Protein AF-A0A7I8EHA4-F1 (afdb_monomer_lite)

Sequence (109 aa):
MALLRSIKDHLQLGAPLYLISPVRTDEAESGMTNPALSADFLGAWQQYGESMGMLAERMASTVAGLTKQMSQPQTATAARVQELVHDAGFTHAAPFCTILGSLYGWVVR

pLDDT: mean 85.14, std 11.36, range [45.31, 96.12]

Radius of gyration: 16.0 Å; chains: 1; bounding box: 39×25×40 Å

Structure (mmCIF, N/CA/C/O backbone):
data_AF-A0A7I8EHA4-F1
#
_entry.id   AF-A0A7I8EHA4-F1
#
loop_
_atom_site.group_PDB
_atom_site.id
_atom_site.type_symbol
_atom_site.label_atom_id
_atom_site.label_alt_id
_atom_site.label_comp_id
_atom_site.label_asym_id
_atom_site.label_entity_id
_atom_site.label_seq_id
_atom_site.pdbx_PDB_ins_code
_atom_site.Cartn_x
_atom_site.Cartn_y
_atom_site.Cartn_z
_atom_site.occupancy
_atom_site.B_iso_or_equiv
_atom_site.auth_seq_id
_atom_site.auth_comp_id
_atom_site.auth_asym_id
_atom_site.auth_atom_id
_atom_site.pdbx_PDB_model_num
ATOM 1 N N . MET A 1 1 ? -4.520 13.835 5.896 1.00 74.31 1 MET A N 1
ATOM 2 C CA . MET A 1 1 ? -5.448 13.369 6.952 1.00 74.31 1 MET A CA 1
ATOM 3 C C . MET A 1 1 ? -6.924 13.568 6.634 1.00 74.31 1 MET A C 1
ATOM 5 O O . MET A 1 1 ? -7.687 12.648 6.891 1.00 74.31 1 MET A O 1
ATOM 9 N N . ALA A 1 2 ? -7.329 14.695 6.033 1.00 88.50 2 ALA A N 1
ATOM 10 C CA . ALA A 1 2 ? -8.731 14.950 5.675 1.00 88.50 2 ALA A CA 1
ATOM 11 C C . ALA A 1 2 ? -9.392 13.820 4.853 1.00 88.50 2 ALA A C 1
ATOM 13 O O . ALA A 1 2 ? -10.540 13.480 5.111 1.00 88.50 2 ALA A O 1
ATOM 14 N N . LEU A 1 3 ? -8.650 13.188 3.933 1.00 92.12 3 LEU A N 1
ATOM 15 C CA . LEU A 1 3 ? -9.165 12.094 3.104 1.00 92.12 3 LEU A CA 1
ATOM 16 C C . LEU A 1 3 ? -9.581 10.856 3.915 1.00 92.12 3 LEU A C 1
ATOM 18 O O . LEU A 1 3 ? -10.699 10.389 3.757 1.00 92.12 3 LEU A O 1
ATOM 22 N N . LEU A 1 4 ? -8.715 10.330 4.792 1.00 93.44 4 LEU A N 1
ATOM 23 C CA . LEU A 1 4 ? -9.026 9.113 5.558 1.00 93.44 4 LEU A CA 1
ATOM 24 C C . LEU A 1 4 ? -10.198 9.326 6.526 1.00 93.44 4 LEU A C 1
ATOM 26 O O . LEU A 1 4 ? -11.039 8.442 6.650 1.00 93.44 4 LEU A O 1
ATOM 30 N N . ARG A 1 5 ? -10.292 10.510 7.149 1.00 94.12 5 ARG A N 1
ATOM 31 C CA . ARG A 1 5 ? -11.451 10.883 7.979 1.00 94.12 5 ARG A CA 1
ATOM 32 C C . ARG A 1 5 ? -12.728 10.954 7.152 1.00 94.12 5 ARG A C 1
ATOM 34 O O . ARG A 1 5 ? -13.709 10.312 7.491 1.00 94.12 5 ARG A O 1
ATOM 41 N N . SER A 1 6 ? -12.675 11.637 6.010 1.00 96.12 6 SER A N 1
ATOM 42 C CA . SER A 1 6 ? -13.812 11.703 5.096 1.00 96.12 6 SER A CA 1
ATOM 43 C C . SER A 1 6 ? -14.262 10.308 4.649 1.00 96.12 6 SER A C 1
ATOM 45 O O . SER A 1 6 ? -15.453 10.025 4.680 1.00 96.12 6 SER A O 1
ATOM 47 N N . ILE A 1 7 ? -13.337 9.400 4.319 1.00 95.06 7 ILE A N 1
ATOM 48 C CA . ILE A 1 7 ? -13.676 8.007 3.991 1.00 95.06 7 ILE A CA 1
ATOM 49 C C . ILE A 1 7 ? -14.369 7.324 5.177 1.00 95.06 7 ILE A C 1
ATOM 51 O O . ILE A 1 7 ? -15.416 6.712 4.984 1.00 95.06 7 ILE A O 1
ATOM 55 N N . LYS A 1 8 ? -13.832 7.451 6.399 1.00 93.56 8 LYS A N 1
ATOM 56 C CA . LYS A 1 8 ? -14.433 6.870 7.611 1.00 93.56 8 LYS A CA 1
ATOM 57 C C . LYS A 1 8 ? -15.876 7.331 7.819 1.00 93.56 8 LYS A C 1
ATOM 59 O O . LYS A 1 8 ? -16.716 6.499 8.158 1.00 93.56 8 LYS A O 1
ATOM 64 N N . ASP A 1 9 ? -16.142 8.616 7.602 1.00 95.12 9 ASP A N 1
ATOM 65 C CA . ASP A 1 9 ? -17.457 9.233 7.806 1.00 95.12 9 ASP A CA 1
ATOM 66 C C . ASP A 1 9 ? -18.503 8.762 6.781 1.00 95.12 9 ASP A C 1
ATOM 68 O O . ASP A 1 9 ? -19.694 8.731 7.083 1.00 95.12 9 ASP A O 1
ATOM 72 N N . HIS A 1 10 ? -18.072 8.374 5.576 1.00 95.88 10 HIS A N 1
ATOM 73 C CA . HIS A 1 10 ? -18.965 7.895 4.511 1.00 95.88 10 HIS A CA 1
ATOM 74 C C . HIS A 1 10 ? -19.148 6.372 4.504 1.00 95.88 10 HIS A C 1
ATOM 76 O O . HIS A 1 10 ? -20.033 5.860 3.814 1.00 95.88 10 HIS A O 1
ATOM 82 N N . LEU A 1 11 ? -18.321 5.629 5.240 1.00 95.00 11 LEU A N 1
ATOM 83 C CA . LEU A 1 11 ? -18.458 4.183 5.355 1.00 95.00 11 LEU A CA 1
ATOM 84 C C . LEU A 1 11 ? -19.622 3.818 6.279 1.00 95.00 11 LEU A C 1
ATOM 86 O O . LEU A 1 11 ? -19.818 4.412 7.339 1.00 95.00 11 LEU A O 1
ATOM 90 N N . GLN A 1 12 ? -20.364 2.773 5.904 1.00 94.19 12 GLN A N 1
ATOM 91 C CA . GLN A 1 12 ? -21.330 2.157 6.810 1.00 94.19 12 GLN A CA 1
ATOM 92 C C . GLN A 1 12 ? -20.629 1.694 8.092 1.00 94.19 12 GLN A C 1
ATOM 94 O O . GLN A 1 12 ? -19.465 1.282 8.073 1.00 94.19 12 GLN A O 1
ATOM 99 N N . LEU A 1 13 ? -21.350 1.729 9.214 1.00 90.12 13 LEU A N 1
ATOM 100 C CA . LEU A 1 13 ? -20.818 1.263 10.489 1.00 90.12 13 LEU A CA 1
ATOM 101 C C . LEU A 1 13 ? -20.337 -0.194 10.363 1.00 90.12 13 LEU A C 1
ATOM 103 O O . LEU A 1 13 ? -21.104 -1.078 9.993 1.00 90.12 13 LEU A O 1
ATOM 107 N N . GLY A 1 14 ? -19.057 -0.431 10.663 1.00 87.94 14 GLY A N 1
ATOM 108 C CA . GLY A 1 14 ? -18.423 -1.751 10.581 1.00 87.94 14 GLY A CA 1
ATOM 109 C C . GLY A 1 14 ? -17.933 -2.173 9.188 1.00 87.94 14 GLY A C 1
ATOM 110 O O . GLY A 1 14 ? -17.324 -3.239 9.071 1.00 87.94 14 GLY A O 1
ATOM 111 N N . ALA A 1 15 ? -18.147 -1.368 8.141 1.00 94.31 15 ALA A N 1
ATOM 112 C CA . ALA A 1 15 ? -17.635 -1.674 6.808 1.00 94.31 15 ALA A CA 1
ATOM 113 C C . ALA A 1 15 ? -16.094 -1.603 6.772 1.00 94.31 15 ALA A C 1
ATOM 115 O O . ALA A 1 15 ? -15.517 -0.636 7.277 1.00 94.31 15 ALA A O 1
ATOM 116 N N . PRO A 1 16 ? -15.409 -2.601 6.178 1.00 95.06 16 PRO A N 1
ATOM 117 C CA . PRO A 1 16 ? -13.961 -2.566 6.041 1.00 95.06 16 PRO A CA 1
ATOM 118 C C . PRO A 1 16 ? -13.522 -1.585 4.948 1.00 95.06 16 PRO A C 1
ATOM 120 O O . PRO A 1 16 ? -14.140 -1.502 3.886 1.00 95.06 16 PRO A O 1
ATOM 123 N N . LEU A 1 17 ? -12.395 -0.915 5.177 1.00 95.81 17 LEU A N 1
ATOM 124 C CA . LEU A 1 17 ? -11.634 -0.212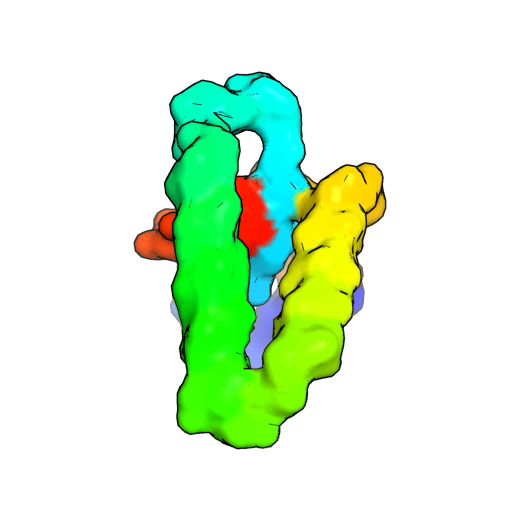 4.149 1.00 95.81 17 LEU A CA 1
ATOM 125 C C . LEU A 1 17 ? -10.447 -1.081 3.720 1.00 95.81 17 LEU A C 1
ATOM 127 O O . LEU A 1 17 ? -9.633 -1.486 4.550 1.00 95.81 17 LEU A O 1
ATOM 131 N N . TYR A 1 18 ? -10.339 -1.328 2.415 1.00 95.25 18 TYR A N 1
ATOM 132 C CA . TYR A 1 18 ? -9.149 -1.910 1.801 1.00 95.25 18 TYR A CA 1
ATOM 133 C C . TYR A 1 18 ? -8.278 -0.781 1.259 1.00 95.25 18 TYR A C 1
ATOM 135 O O . TYR A 1 18 ? -8.697 -0.038 0.371 1.00 95.25 18 TYR A O 1
ATOM 143 N N . LEU A 1 19 ? -7.079 -0.639 1.812 1.00 93.44 19 LEU A N 1
ATOM 144 C CA . LEU A 1 19 ? -6.129 0.405 1.439 1.00 93.44 19 LEU A CA 1
ATOM 145 C C . LEU A 1 19 ? -4.901 -0.247 0.815 1.00 93.44 19 LEU A C 1
ATOM 147 O O . LEU A 1 19 ? -4.327 -1.155 1.401 1.00 93.44 19 LEU A O 1
ATOM 151 N N . ILE A 1 20 ? -4.472 0.239 -0.345 1.00 91.75 20 ILE A N 1
ATOM 152 C CA . ILE A 1 20 ? -3.167 -0.102 -0.914 1.00 91.75 20 ILE A CA 1
ATOM 153 C C . ILE A 1 20 ? -2.309 1.150 -0.812 1.00 91.75 20 ILE A C 1
ATOM 155 O O . ILE A 1 20 ? -2.691 2.202 -1.327 1.00 91.75 20 ILE A O 1
ATOM 159 N N . SER A 1 21 ? -1.173 1.053 -0.130 1.00 87.38 21 SER A N 1
ATOM 160 C CA . SER A 1 21 ? -0.277 2.190 0.061 1.00 87.38 21 SER A CA 1
ATOM 161 C C . SER A 1 21 ? 1.178 1.801 -0.181 1.00 87.38 21 SER A C 1
ATOM 163 O O . SER A 1 21 ? 1.626 0.790 0.374 1.00 87.38 21 SER A O 1
ATOM 165 N N . PRO A 1 22 ? 1.948 2.611 -0.929 1.00 84.81 22 PRO A N 1
ATOM 166 C CA . PRO A 1 22 ? 3.395 2.515 -0.878 1.00 84.81 22 PRO A CA 1
ATOM 167 C C . PRO A 1 22 ? 3.864 2.906 0.523 1.00 84.81 22 PRO A C 1
ATOM 169 O O . PRO A 1 22 ? 3.342 3.854 1.118 1.00 84.81 22 PRO A O 1
ATOM 172 N N . VAL A 1 23 ? 4.839 2.174 1.042 1.00 86.00 23 VAL A N 1
ATOM 173 C CA . VAL A 1 23 ? 5.501 2.479 2.304 1.00 86.00 23 VAL A CA 1
ATOM 174 C C . VAL A 1 23 ? 6.992 2.651 2.065 1.00 86.00 23 VAL A C 1
ATOM 176 O O . VAL A 1 23 ? 7.581 2.010 1.192 1.00 86.00 23 VAL A O 1
ATOM 179 N N . ARG A 1 24 ? 7.610 3.530 2.848 1.00 85.88 24 ARG A N 1
ATOM 180 C CA . ARG A 1 24 ? 9.063 3.637 2.897 1.00 85.88 24 ARG A CA 1
ATOM 181 C C . ARG A 1 24 ? 9.615 2.438 3.665 1.00 85.88 24 ARG A C 1
ATOM 183 O O . ARG A 1 24 ? 9.191 2.189 4.792 1.00 85.88 24 ARG A O 1
ATOM 190 N N . THR A 1 25 ? 10.569 1.737 3.063 1.00 74.56 25 THR A N 1
ATOM 191 C CA . THR A 1 25 ? 11.377 0.707 3.723 1.00 74.56 25 THR A CA 1
ATOM 192 C C . THR A 1 25 ? 12.415 1.391 4.610 1.00 74.56 25 THR A C 1
ATOM 194 O O . THR A 1 25 ? 13.277 2.104 4.091 1.00 74.56 25 THR A O 1
ATOM 197 N N . ASP A 1 26 ? 12.344 1.208 5.926 1.00 68.38 26 ASP A N 1
ATOM 198 C CA . ASP A 1 26 ? 13.408 1.671 6.821 1.00 68.38 26 ASP A CA 1
ATOM 199 C C . ASP A 1 26 ? 14.563 0.651 6.828 1.00 68.38 26 ASP A C 1
ATOM 201 O O . ASP A 1 26 ? 14.338 -0.558 6.759 1.00 68.38 26 ASP A O 1
ATOM 205 N N . GLU A 1 27 ? 15.811 1.124 6.940 1.00 53.47 27 GLU A N 1
AT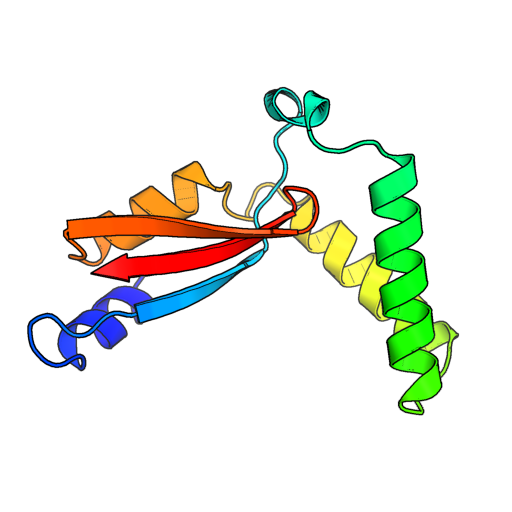OM 206 C CA . GLU A 1 27 ? 17.018 0.276 6.866 1.00 53.47 27 GLU A CA 1
ATOM 207 C C . GLU A 1 27 ? 17.057 -0.846 7.923 1.00 53.47 27 GLU A C 1
ATOM 209 O O . GLU A 1 27 ? 17.707 -1.870 7.722 1.00 53.47 27 GLU A O 1
ATOM 214 N N . ALA A 1 28 ? 16.333 -0.690 9.036 1.00 49.88 28 ALA A N 1
ATOM 215 C CA . ALA A 1 28 ? 16.223 -1.699 10.091 1.00 49.88 28 ALA A CA 1
ATOM 216 C C . ALA A 1 28 ? 15.354 -2.911 9.692 1.00 49.88 28 ALA A C 1
ATOM 218 O O . ALA A 1 28 ? 15.556 -4.007 10.213 1.00 49.88 28 ALA A O 1
ATOM 219 N N . GLU A 1 29 ? 14.430 -2.743 8.740 1.00 51.31 29 GLU A N 1
ATOM 220 C CA . GLU A 1 29 ? 13.623 -3.826 8.156 1.00 51.31 29 GLU A CA 1
ATOM 221 C C . GLU A 1 29 ? 14.243 -4.378 6.856 1.00 51.31 29 GLU A C 1
ATOM 223 O O . GLU A 1 29 ? 13.718 -5.327 6.268 1.00 51.31 29 GLU A O 1
ATOM 228 N N . SER A 1 30 ? 15.406 -3.858 6.428 1.00 46.41 30 SER A N 1
ATOM 229 C CA . SER A 1 30 ? 16.146 -4.318 5.236 1.00 46.41 30 SER A CA 1
ATOM 230 C C . SER A 1 30 ? 16.549 -5.796 5.272 1.00 46.41 30 SER A C 1
ATOM 232 O O . SER A 1 30 ? 16.906 -6.357 4.241 1.00 46.41 30 SER A O 1
ATOM 234 N N . GLY A 1 31 ? 16.448 -6.471 6.423 1.00 45.31 31 GLY A N 1
ATOM 235 C CA . GLY A 1 31 ? 16.580 -7.930 6.495 1.00 45.31 31 GLY A CA 1
ATOM 236 C C . GLY A 1 31 ? 15.496 -8.691 5.714 1.00 45.31 31 GLY A C 1
ATOM 237 O O . GLY A 1 31 ? 15.713 -9.842 5.342 1.00 45.31 31 GLY A O 1
ATOM 238 N N . MET A 1 32 ? 14.348 -8.059 5.432 1.00 46.56 32 MET A N 1
ATOM 239 C CA . MET A 1 32 ? 13.218 -8.647 4.695 1.00 46.56 32 MET A CA 1
ATOM 240 C C . MET A 1 32 ? 13.187 -8.304 3.199 1.00 46.56 32 MET A C 1
ATOM 242 O O . MET A 1 32 ? 12.403 -8.898 2.458 1.00 46.56 32 MET A O 1
ATOM 246 N N . THR A 1 33 ? 14.028 -7.385 2.724 1.00 59.19 33 THR A N 1
ATOM 247 C CA . THR A 1 33 ? 14.091 -6.996 1.309 1.00 59.19 33 THR A CA 1
ATOM 248 C C . THR A 1 33 ? 15.435 -7.387 0.721 1.00 59.19 33 THR A C 1
ATOM 250 O O . THR A 1 33 ? 16.381 -6.610 0.694 1.00 59.19 33 THR A O 1
ATOM 253 N N . ASN A 1 34 ? 15.530 -8.626 0.230 1.00 68.38 34 ASN A N 1
ATOM 254 C CA . ASN A 1 34 ? 16.674 -9.045 -0.575 1.00 68.38 34 ASN A CA 1
ATOM 255 C C . ASN A 1 34 ? 16.796 -8.091 -1.786 1.00 68.38 34 ASN A C 1
ATOM 257 O O . ASN A 1 34 ? 15.881 -8.076 -2.615 1.00 68.38 34 ASN A O 1
ATOM 261 N N . PRO A 1 35 ? 17.894 -7.320 -1.925 1.00 70.19 35 PRO A N 1
ATOM 262 C CA . PRO A 1 35 ? 18.036 -6.335 -2.996 1.00 70.19 35 PRO A CA 1
ATOM 263 C C . PRO A 1 35 ? 17.887 -6.928 -4.402 1.00 70.19 35 PRO A C 1
ATOM 265 O O . PRO A 1 35 ? 17.394 -6.247 -5.300 1.00 70.19 35 PRO A O 1
ATOM 268 N N . ALA A 1 36 ? 18.258 -8.201 -4.587 1.00 74.88 36 ALA A N 1
ATOM 269 C CA . ALA A 1 36 ? 18.073 -8.908 -5.850 1.00 74.88 36 ALA A CA 1
ATOM 270 C C . ALA A 1 36 ? 16.585 -9.124 -6.165 1.00 74.88 36 ALA A C 1
ATOM 272 O O . ALA A 1 36 ? 16.149 -8.824 -7.270 1.00 74.88 36 ALA A O 1
ATOM 273 N N . LEU A 1 37 ? 15.780 -9.531 -5.176 1.00 75.12 37 LEU A N 1
ATOM 274 C CA . LEU A 1 37 ? 14.335 -9.716 -5.361 1.00 75.12 37 LEU A CA 1
ATOM 275 C C . LEU A 1 37 ? 13.620 -8.390 -5.652 1.00 75.12 37 LEU A C 1
ATOM 277 O O . LEU A 1 37 ? 12.680 -8.359 -6.443 1.00 75.12 37 LEU A O 1
ATOM 281 N N . SER A 1 38 ? 14.081 -7.288 -5.054 1.00 73.88 38 SER A N 1
ATOM 282 C CA . SER A 1 38 ? 13.599 -5.942 -5.386 1.00 73.88 38 SER A CA 1
ATOM 283 C C . SER A 1 38 ? 13.908 -5.564 -6.830 1.00 73.88 38 SER A C 1
ATOM 285 O O . SER A 1 38 ? 13.023 -5.071 -7.526 1.00 73.88 38 SER A O 1
ATOM 287 N N . ALA A 1 39 ? 15.125 -5.829 -7.309 1.00 78.19 39 ALA A N 1
ATOM 288 C CA . ALA A 1 39 ? 15.478 -5.593 -8.706 1.00 78.19 39 ALA A CA 1
ATOM 289 C C . ALA A 1 39 ? 14.640 -6.460 -9.665 1.00 78.19 39 ALA A C 1
ATOM 291 O O . ALA A 1 39 ? 14.098 -5.931 -10.636 1.00 78.19 39 ALA A O 1
ATOM 292 N N . ASP A 1 40 ? 14.463 -7.748 -9.356 1.00 83.94 40 ASP A N 1
ATOM 293 C CA . ASP A 1 40 ? 13.662 -8.679 -10.159 1.00 83.94 40 ASP A CA 1
ATOM 294 C C . ASP A 1 40 ? 12.196 -8.240 -10.249 1.00 83.94 40 ASP A C 1
ATOM 296 O O . ASP A 1 40 ? 11.607 -8.239 -11.329 1.00 83.94 40 ASP A O 1
ATOM 300 N N . PHE A 1 41 ? 11.600 -7.810 -9.133 1.00 79.75 41 PHE A N 1
ATOM 301 C CA . PHE A 1 41 ? 10.221 -7.324 -9.116 1.00 79.75 41 PHE A CA 1
ATOM 302 C C . PHE A 1 41 ? 10.039 -6.038 -9.923 1.00 79.75 41 PHE A C 1
ATOM 304 O O . PHE A 1 41 ? 9.078 -5.926 -10.685 1.00 79.75 41 PHE A O 1
ATOM 311 N N . LEU A 1 42 ? 10.963 -5.081 -9.802 1.00 79.69 42 LEU A N 1
ATOM 312 C CA . LEU A 1 42 ? 10.923 -3.859 -10.608 1.00 79.69 42 LEU A CA 1
ATOM 313 C C . LEU A 1 42 ? 11.100 -4.175 -12.101 1.00 79.69 42 LEU A C 1
ATOM 315 O O . LEU A 1 42 ? 10.400 -3.595 -12.932 1.00 79.69 42 LEU A O 1
ATOM 319 N N . GLY A 1 43 ? 11.969 -5.135 -12.434 1.00 83.94 43 GLY A N 1
ATOM 320 C CA . GLY A 1 43 ? 12.138 -5.648 -13.793 1.00 83.94 43 GLY A CA 1
ATOM 321 C C . GLY A 1 43 ? 10.867 -6.306 -14.337 1.00 83.94 43 GLY A C 1
ATOM 322 O O . GLY A 1 43 ? 10.435 -5.983 -15.442 1.00 83.94 43 GLY A O 1
ATOM 323 N N . ALA A 1 44 ? 10.211 -7.160 -13.546 1.00 86.50 44 ALA A N 1
ATOM 324 C CA . ALA A 1 44 ? 8.943 -7.790 -13.913 1.00 86.50 44 ALA A CA 1
ATOM 325 C C . ALA A 1 44 ? 7.824 -6.755 -14.112 1.00 86.50 44 ALA A C 1
ATOM 327 O O . ALA A 1 44 ? 7.044 -6.851 -15.060 1.00 86.50 44 ALA A O 1
ATOM 328 N N . TRP A 1 45 ? 7.766 -5.730 -13.257 1.00 82.75 45 TRP A N 1
ATOM 329 C CA . TRP A 1 45 ? 6.808 -4.636 -13.396 1.00 82.75 45 TRP A CA 1
ATOM 330 C C . TRP A 1 45 ? 7.054 -3.827 -14.672 1.00 82.75 45 TRP A C 1
ATOM 332 O O . TRP A 1 45 ? 6.105 -3.496 -15.385 1.00 82.75 45 TRP A O 1
ATOM 342 N N . GLN A 1 46 ? 8.320 -3.554 -15.001 1.00 85.69 46 GLN A N 1
ATOM 343 C CA . GLN A 1 46 ? 8.679 -2.897 -16.252 1.00 85.69 46 GLN A CA 1
ATOM 344 C C . GLN A 1 46 ? 8.245 -3.731 -17.467 1.00 85.69 46 GLN A C 1
ATOM 346 O O . GLN A 1 46 ? 7.537 -3.215 -18.333 1.00 85.69 46 GLN A O 1
ATOM 351 N N . GLN A 1 47 ? 8.592 -5.020 -17.499 1.00 89.12 47 GLN A N 1
ATOM 352 C CA . GLN A 1 47 ? 8.199 -5.937 -18.575 1.00 89.12 47 GLN A CA 1
ATOM 353 C C . GLN A 1 47 ? 6.678 -6.032 -18.731 1.00 89.12 47 GLN A C 1
ATOM 355 O O . GLN A 1 47 ? 6.166 -6.048 -19.850 1.00 89.12 47 GLN A O 1
ATOM 360 N N . TYR A 1 48 ? 5.940 -6.054 -17.621 1.00 88.00 48 TYR A N 1
ATOM 361 C CA . TYR A 1 48 ? 4.482 -6.026 -17.654 1.00 88.00 48 TYR A CA 1
ATOM 362 C C 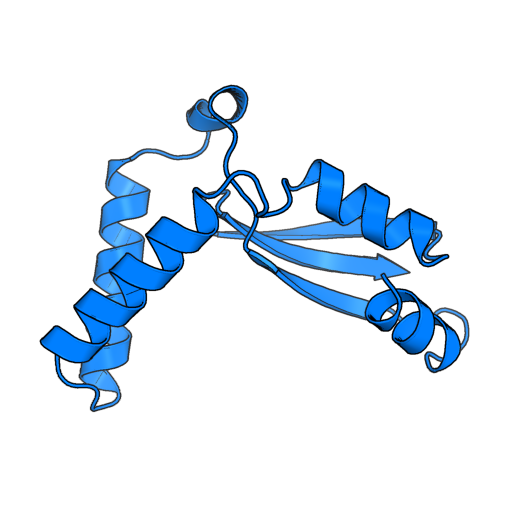. TYR A 1 48 ? 3.962 -4.756 -18.340 1.00 88.00 48 TYR A C 1
ATOM 364 O O . TYR A 1 48 ? 3.166 -4.854 -19.273 1.00 88.00 48 TYR A O 1
ATOM 372 N N . GLY A 1 49 ? 4.448 -3.575 -17.944 1.00 87.00 49 GLY A N 1
ATOM 373 C CA . GLY A 1 49 ? 4.073 -2.310 -18.586 1.00 87.00 49 GLY A CA 1
ATOM 374 C C . GLY A 1 49 ? 4.373 -2.298 -20.087 1.00 87.00 49 GLY A C 1
ATOM 375 O O . GLY A 1 49 ? 3.533 -1.869 -20.882 1.00 87.00 49 GLY A O 1
ATOM 376 N N . GLU A 1 50 ? 5.528 -2.836 -20.481 1.00 91.06 50 GLU A N 1
ATOM 377 C CA . GLU A 1 50 ? 5.908 -3.004 -21.888 1.00 91.06 50 GLU A CA 1
ATOM 378 C C . GLU A 1 50 ? 4.931 -3.916 -22.643 1.00 91.06 50 GLU A C 1
ATOM 380 O O . GLU A 1 50 ? 4.429 -3.540 -23.703 1.00 91.06 50 GLU A O 1
ATOM 385 N N . SER A 1 51 ? 4.567 -5.067 -22.067 1.00 93.94 51 SER A N 1
ATOM 386 C CA . SER A 1 51 ? 3.580 -5.987 -22.657 1.00 93.94 51 SER A CA 1
ATOM 387 C C . SER A 1 51 ? 2.178 -5.381 -22.795 1.00 93.94 51 SER A C 1
ATOM 389 O O . SER A 1 51 ? 1.420 -5.767 -23.683 1.00 93.94 51 SER A O 1
ATOM 391 N N . MET A 1 52 ? 1.854 -4.387 -21.962 1.00 93.25 52 MET A N 1
ATOM 392 C CA . MET A 1 52 ? 0.606 -3.621 -22.020 1.00 93.25 52 MET A CA 1
ATOM 393 C C . MET A 1 52 ? 0.678 -2.431 -22.998 1.00 93.25 52 MET A C 1
ATOM 395 O O . MET A 1 52 ? -0.249 -1.623 -23.061 1.00 93.25 52 MET A O 1
ATOM 399 N N . GLY A 1 53 ? 1.761 -2.319 -23.776 1.00 91.44 53 GLY A N 1
ATOM 400 C CA . GLY A 1 53 ? 1.931 -1.323 -24.835 1.00 91.44 53 GLY A CA 1
ATOM 401 C C . GLY A 1 53 ? 2.602 -0.022 -24.391 1.00 91.44 53 GLY A C 1
ATOM 402 O O . GLY A 1 53 ? 2.606 0.949 -25.152 1.00 91.44 53 GLY A O 1
ATOM 403 N N . MET A 1 54 ? 3.172 0.042 -23.183 1.00 91.06 54 MET A N 1
ATOM 404 C CA . MET A 1 54 ? 4.001 1.185 -22.791 1.00 91.06 54 MET A CA 1
ATOM 405 C C . MET A 1 54 ? 5.391 1.086 -23.424 1.00 91.06 54 MET A C 1
ATOM 407 O O . MET A 1 54 ? 5.996 0.023 -23.476 1.00 91.06 54 MET A O 1
ATOM 411 N N . LEU A 1 55 ? 5.939 2.220 -23.866 1.00 92.12 55 LEU A N 1
ATOM 412 C CA . LEU A 1 55 ? 7.329 2.274 -24.324 1.00 92.12 55 LEU A CA 1
ATOM 413 C C . LEU A 1 55 ? 8.283 1.949 -23.167 1.00 92.12 55 LEU A C 1
ATOM 415 O O . LEU A 1 55 ? 8.129 2.511 -22.080 1.00 92.12 55 LEU A O 1
ATOM 419 N N . ALA A 1 56 ? 9.297 1.121 -23.429 1.00 88.38 56 ALA A N 1
ATOM 420 C CA . ALA A 1 56 ? 10.282 0.683 -22.437 1.00 88.38 56 ALA A CA 1
ATOM 421 C C . ALA A 1 56 ? 10.906 1.856 -21.661 1.00 88.38 56 ALA A C 1
ATOM 423 O O . ALA A 1 56 ? 10.903 1.863 -20.434 1.00 88.38 56 ALA A O 1
ATOM 424 N N . GLU A 1 57 ? 11.334 2.917 -22.352 1.00 89.00 57 GLU A N 1
ATOM 425 C CA . GLU A 1 57 ? 11.905 4.116 -21.715 1.00 89.00 57 GLU A CA 1
ATOM 426 C C . GLU A 1 57 ? 10.909 4.832 -20.789 1.00 89.00 57 GLU A C 1
ATOM 428 O O . GLU A 1 57 ? 11.253 5.284 -19.691 1.00 89.00 57 GLU A O 1
ATOM 433 N N . ARG A 1 58 ? 9.638 4.912 -21.202 1.00 87.94 58 ARG A N 1
ATOM 434 C CA . ARG A 1 58 ? 8.576 5.513 -20.387 1.00 87.94 58 ARG A CA 1
ATOM 435 C C . ARG A 1 58 ? 8.292 4.660 -19.156 1.00 87.94 58 ARG A C 1
ATOM 437 O O . ARG A 1 58 ? 8.031 5.202 -18.083 1.00 87.94 58 ARG A O 1
ATOM 444 N N . MET A 1 59 ? 8.347 3.342 -19.295 1.00 88.75 59 MET A N 1
ATOM 445 C CA . MET A 1 59 ? 8.120 2.441 -18.177 1.00 88.75 59 MET A CA 1
ATOM 446 C C . MET A 1 59 ? 9.294 2.464 -17.194 1.00 88.75 59 MET A C 1
ATOM 448 O O . MET A 1 59 ? 9.079 2.680 -16.004 1.00 88.75 59 MET A O 1
ATOM 452 N N . ALA A 1 60 ? 10.530 2.373 -17.687 1.00 84.88 60 ALA A N 1
ATOM 453 C CA . ALA A 1 60 ? 11.741 2.479 -16.878 1.00 84.88 60 ALA A CA 1
ATOM 454 C C . ALA A 1 60 ? 11.795 3.801 -16.092 1.00 84.88 60 ALA A C 1
ATOM 456 O O . ALA A 1 60 ? 12.054 3.802 -14.888 1.00 84.88 60 ALA A O 1
ATOM 457 N N . SER A 1 61 ? 11.479 4.932 -16.736 1.00 87.69 61 SER A N 1
ATOM 458 C CA . SER A 1 61 ? 11.420 6.236 -16.057 1.00 87.69 61 SER A CA 1
ATOM 459 C C . SER A 1 61 ? 10.289 6.326 -15.026 1.00 87.69 61 SER A C 1
ATOM 461 O O . SER A 1 61 ? 10.488 6.902 -13.955 1.00 87.69 61 SER A O 1
ATOM 463 N N . THR A 1 62 ? 9.130 5.718 -15.301 1.00 85.81 62 THR A N 1
ATOM 464 C CA . THR A 1 62 ? 8.013 5.635 -14.344 1.00 85.81 62 THR A CA 1
ATOM 465 C C . THR A 1 62 ? 8.415 4.831 -13.109 1.00 85.81 62 THR A C 1
ATOM 467 O O . THR A 1 62 ? 8.236 5.302 -11.987 1.00 85.81 62 THR A O 1
ATOM 470 N N . VAL A 1 63 ? 9.015 3.654 -13.304 1.00 82.94 63 VAL A N 1
ATOM 471 C CA . VAL A 1 63 ? 9.494 2.789 -12.219 1.00 82.94 63 VAL A CA 1
ATOM 472 C C . VAL A 1 63 ? 10.566 3.494 -11.393 1.00 82.94 63 VAL A C 1
ATOM 474 O O . VAL A 1 63 ? 10.435 3.575 -10.175 1.00 82.94 63 VAL A O 1
ATOM 477 N N . ALA A 1 64 ? 11.574 4.092 -12.033 1.00 84.62 64 ALA A N 1
ATOM 478 C CA . ALA A 1 64 ? 12.614 4.847 -11.335 1.00 84.62 64 ALA A CA 1
ATOM 479 C C . ALA A 1 64 ? 12.042 6.030 -10.531 1.00 84.62 64 ALA A C 1
ATOM 481 O O . ALA A 1 64 ? 12.479 6.291 -9.407 1.00 84.62 64 ALA A O 1
ATOM 482 N N . GLY A 1 65 ? 11.046 6.731 -11.084 1.00 85.69 65 GLY A N 1
ATOM 483 C CA . GLY A 1 65 ? 10.342 7.816 -10.405 1.00 85.69 65 GLY A CA 1
ATOM 484 C C . GLY A 1 65 ? 9.600 7.346 -9.154 1.00 85.69 65 GLY A C 1
ATOM 485 O O . GLY A 1 65 ? 9.75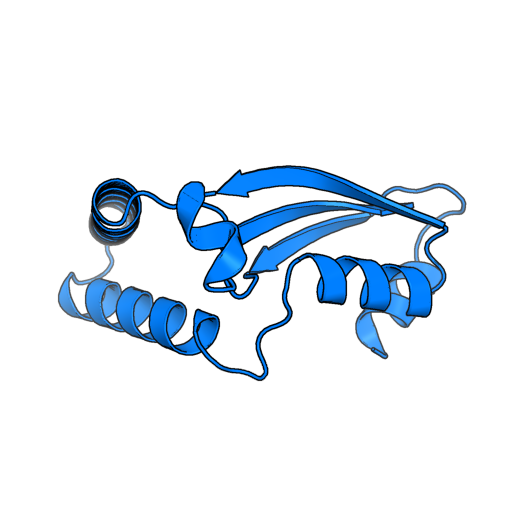6 7.954 -8.094 1.00 85.69 65 GLY A O 1
ATOM 486 N N . LEU A 1 66 ? 8.853 6.244 -9.258 1.00 79.94 66 LEU A N 1
ATOM 487 C CA . LEU A 1 66 ? 8.129 5.642 -8.136 1.00 79.94 66 LEU A CA 1
ATOM 488 C C . LEU A 1 66 ? 9.090 5.151 -7.050 1.00 79.94 66 LEU A C 1
ATOM 490 O O . LEU A 1 66 ? 8.927 5.521 -5.890 1.00 79.94 66 LEU A O 1
ATOM 494 N N . THR A 1 67 ? 10.144 4.418 -7.416 1.00 80.06 67 THR A N 1
ATOM 495 C CA . THR A 1 67 ? 11.168 3.960 -6.464 1.00 80.06 67 THR A CA 1
ATOM 496 C C . THR A 1 67 ? 11.802 5.140 -5.733 1.00 80.06 67 THR A C 1
ATOM 498 O O . THR A 1 67 ? 11.894 5.136 -4.506 1.00 80.06 67 THR A O 1
ATOM 501 N N . LYS A 1 68 ? 12.159 6.208 -6.460 1.00 83.94 68 LYS A N 1
ATOM 502 C CA . LYS A 1 68 ? 12.717 7.422 -5.854 1.00 83.94 68 LYS A CA 1
ATOM 503 C C . LYS A 1 68 ? 11.742 8.077 -4.880 1.00 83.94 68 LYS A C 1
ATOM 505 O O . LYS A 1 68 ? 12.180 8.504 -3.817 1.00 83.94 68 LYS A O 1
ATOM 510 N N . GLN A 1 69 ? 10.457 8.181 -5.229 1.00 81.81 69 GLN A N 1
ATOM 511 C CA . GLN A 1 69 ? 9.420 8.718 -4.340 1.00 81.81 69 GLN A CA 1
ATOM 512 C C . GLN A 1 69 ? 9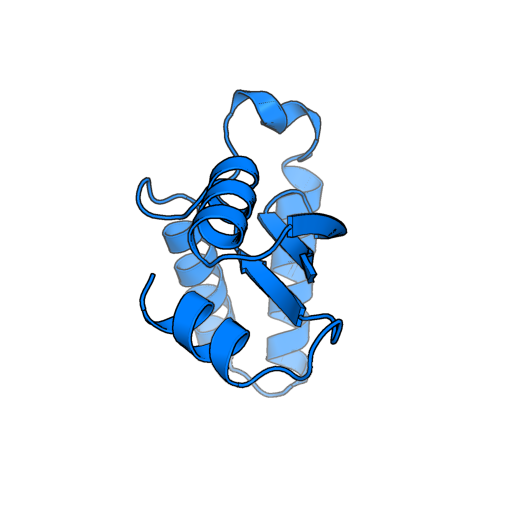.290 7.880 -3.066 1.00 81.81 69 GLN A C 1
ATOM 514 O O . GLN A 1 69 ? 9.214 8.430 -1.968 1.00 81.81 69 GLN A O 1
ATOM 519 N N . MET A 1 70 ? 9.328 6.557 -3.190 1.00 78.94 70 MET A N 1
ATOM 520 C CA . MET A 1 70 ? 9.203 5.643 -2.056 1.00 78.94 70 MET A CA 1
ATOM 521 C C . MET A 1 70 ? 10.377 5.736 -1.078 1.00 78.94 70 MET A C 1
ATOM 523 O O . MET A 1 70 ? 10.177 5.562 0.120 1.00 78.94 70 MET A O 1
ATOM 527 N N . SER A 1 71 ? 11.570 6.100 -1.550 1.00 78.44 71 SER A N 1
ATOM 528 C CA . SER A 1 71 ? 12.735 6.359 -0.693 1.00 78.44 71 SER A CA 1
ATOM 529 C C . SER A 1 71 ? 12.703 7.721 0.015 1.00 78.44 71 SER A C 1
ATOM 531 O O . SER A 1 71 ? 13.589 8.008 0.820 1.00 78.44 71 SER A O 1
ATOM 533 N N . GLN A 1 72 ? 11.738 8.601 -0.279 1.00 83.56 72 GLN A N 1
ATOM 534 C CA . GLN A 1 72 ? 11.731 9.945 0.302 1.00 83.56 72 GLN A CA 1
ATOM 535 C C . GLN A 1 72 ? 11.276 9.945 1.772 1.00 83.56 72 GLN A C 1
ATOM 537 O O . GLN A 1 72 ? 10.352 9.213 2.129 1.00 83.56 72 GLN A O 1
ATOM 542 N N . PRO A 1 73 ? 11.827 10.831 2.625 1.00 82.69 73 PRO A N 1
ATOM 543 C CA . PRO A 1 73 ? 11.439 10.927 4.033 1.00 82.69 73 PRO A CA 1
ATOM 544 C C . PRO A 1 73 ? 9.951 11.223 4.268 1.00 82.69 73 PRO A C 1
ATOM 546 O O . PRO A 1 73 ? 9.390 10.795 5.272 1.00 82.69 73 PRO A O 1
ATOM 549 N N . GLN A 1 74 ? 9.303 11.936 3.344 1.00 84.31 74 GLN A N 1
ATOM 550 C CA . GLN A 1 74 ? 7.865 12.215 3.397 1.00 84.31 74 GLN A CA 1
ATOM 551 C C . GLN A 1 74 ? 6.975 10.992 3.135 1.00 84.31 74 GLN A C 1
ATOM 553 O O . GLN A 1 74 ? 5.790 11.029 3.471 1.00 84.31 74 GLN A O 1
ATOM 558 N N . THR A 1 75 ? 7.508 9.925 2.536 1.00 84.81 75 THR A N 1
ATOM 559 C CA . THR A 1 75 ? 6.759 8.683 2.342 1.00 84.81 75 THR A CA 1
ATOM 560 C C . THR A 1 75 ? 6.587 8.000 3.693 1.00 84.81 75 THR A C 1
ATOM 562 O O . THR A 1 75 ? 7.545 7.831 4.450 1.00 84.81 75 THR A O 1
ATOM 565 N N . ALA A 1 76 ? 5.342 7.648 4.013 1.00 87.81 76 ALA A N 1
ATOM 566 C CA . ALA A 1 76 ? 5.000 7.027 5.283 1.00 87.81 76 ALA A CA 1
ATOM 567 C C . ALA A 1 76 ? 5.649 5.642 5.402 1.00 87.81 76 ALA A C 1
ATOM 569 O O . ALA A 1 76 ? 5.656 4.868 4.449 1.00 87.81 76 ALA A O 1
ATOM 570 N N . THR A 1 77 ? 6.159 5.312 6.583 1.00 90.19 77 THR A N 1
ATOM 571 C CA . THR A 1 77 ? 6.511 3.933 6.945 1.00 90.19 77 THR A CA 1
ATOM 572 C C . THR A 1 77 ? 5.237 3.123 7.194 1.00 90.19 77 THR A C 1
ATOM 574 O O . THR A 1 77 ? 4.154 3.694 7.356 1.00 90.19 77 THR A O 1
ATOM 577 N N . ALA A 1 78 ? 5.344 1.795 7.276 1.00 89.00 78 ALA A N 1
ATOM 578 C CA . ALA A 1 78 ? 4.207 0.936 7.613 1.00 89.00 78 ALA A CA 1
ATOM 579 C C . ALA A 1 78 ? 3.557 1.335 8.955 1.00 89.00 78 ALA A C 1
ATOM 581 O O . ALA A 1 78 ? 2.339 1.511 9.026 1.00 89.00 78 ALA A O 1
ATOM 582 N N . ALA A 1 79 ? 4.373 1.586 9.984 1.00 90.25 79 ALA A N 1
ATOM 583 C CA . ALA A 1 79 ? 3.908 2.085 11.279 1.00 90.25 79 ALA A CA 1
ATOM 584 C C . ALA A 1 79 ? 3.173 3.427 11.142 1.00 90.25 79 ALA A C 1
ATOM 586 O O . ALA A 1 79 ? 2.079 3.605 11.679 1.00 90.25 79 ALA A O 1
ATOM 587 N N . ARG A 1 80 ? 3.712 4.352 10.336 1.00 91.62 80 ARG A N 1
ATOM 588 C CA . ARG A 1 80 ? 3.065 5.647 10.119 1.00 91.62 80 ARG A CA 1
ATOM 589 C C . ARG A 1 80 ? 1.718 5.513 9.406 1.00 91.62 80 ARG A C 1
ATOM 591 O O . ARG A 1 80 ? 0.806 6.281 9.697 1.00 91.62 80 ARG A O 1
ATOM 598 N N . VAL A 1 81 ? 1.559 4.555 8.492 1.00 91.88 81 VAL A N 1
ATOM 599 C CA . VAL A 1 81 ? 0.254 4.279 7.869 1.00 91.88 81 VAL A CA 1
ATOM 600 C C . VAL A 1 81 ? -0.761 3.802 8.910 1.00 91.88 81 VAL A C 1
ATOM 602 O O . VAL A 1 81 ? -1.887 4.301 8.912 1.00 91.88 81 VAL A O 1
ATOM 605 N N . GLN A 1 82 ? -0.372 2.909 9.826 1.00 92.56 82 GLN A N 1
ATOM 606 C CA . GLN A 1 82 ? -1.250 2.464 10.917 1.00 92.56 82 GLN A CA 1
ATOM 607 C C . GLN A 1 82 ? -1.668 3.629 11.822 1.00 92.56 82 GLN A C 1
ATOM 609 O O . GLN A 1 82 ? -2.854 3.788 12.101 1.00 92.56 82 GLN A O 1
ATOM 614 N N . GLU A 1 83 ? -0.729 4.493 12.213 1.00 93.69 83 GLU A N 1
ATOM 615 C CA . GLU A 1 83 ? -1.034 5.698 12.996 1.00 93.69 83 GLU A CA 1
ATOM 616 C C . GLU A 1 83 ? -2.037 6.610 12.282 1.00 93.69 83 GLU A C 1
ATOM 618 O O . GLU A 1 83 ? -3.034 7.009 12.874 1.00 93.69 83 GLU A O 1
ATOM 623 N N . LEU A 1 84 ? -1.822 6.901 10.993 1.00 93.94 84 LEU A N 1
ATOM 624 C CA . LEU A 1 84 ? -2.730 7.743 10.205 1.00 93.94 84 LEU A CA 1
ATOM 625 C C . LEU A 1 84 ? -4.143 7.148 10.144 1.00 93.94 84 LEU A C 1
ATOM 627 O O . LEU A 1 84 ? -5.139 7.870 10.184 1.00 93.94 84 LEU A O 1
ATOM 631 N N . VAL A 1 85 ? -4.239 5.829 10.033 1.00 94.94 85 VAL A N 1
ATOM 632 C CA . VAL A 1 85 ? -5.513 5.117 10.036 1.00 94.94 85 VAL A CA 1
ATOM 633 C C . VAL A 1 85 ? -6.215 5.245 11.396 1.00 94.94 85 VAL A C 1
ATOM 635 O O . VAL A 1 85 ? -7.408 5.553 11.439 1.00 94.94 85 VAL A O 1
ATOM 638 N N . HIS A 1 86 ? -5.487 5.104 12.501 1.00 95.06 86 HIS A N 1
ATOM 639 C CA . HIS A 1 86 ? -6.036 5.310 13.843 1.00 95.06 86 HIS A CA 1
ATOM 640 C C . HIS A 1 86 ? -6.450 6.768 14.097 1.00 95.06 86 HIS A C 1
ATOM 642 O O . HIS A 1 86 ? -7.561 7.020 14.565 1.00 95.06 86 HIS A O 1
ATOM 648 N N . ASP A 1 87 ? -5.635 7.738 13.676 1.00 95.56 87 ASP A N 1
ATOM 649 C CA . ASP A 1 87 ? -5.925 9.182 13.742 1.00 95.56 87 ASP A CA 1
ATOM 650 C C . ASP A 1 87 ? -7.165 9.591 12.920 1.00 95.56 87 ASP A C 1
ATOM 652 O O . ASP A 1 87 ? -7.737 10.680 13.106 1.00 95.56 87 ASP A O 1
ATOM 656 N N . ALA A 1 88 ? -7.568 8.741 11.971 1.00 94.50 88 ALA A N 1
ATOM 657 C CA . ALA A 1 88 ? -8.774 8.897 11.171 1.00 94.50 88 ALA A CA 1
ATOM 658 C C . ALA A 1 88 ? -10.029 8.274 11.809 1.00 94.50 88 ALA A C 1
ATOM 660 O O . ALA A 1 88 ? -11.116 8.432 11.258 1.00 94.50 88 ALA A O 1
ATOM 661 N N . GLY A 1 89 ? -9.901 7.617 12.965 1.00 94.25 89 GLY A N 1
ATOM 662 C CA . GLY A 1 89 ? -11.019 7.034 13.712 1.00 94.25 89 GLY A CA 1
ATOM 663 C C . GLY A 1 89 ? -11.309 5.569 13.385 1.00 94.25 89 GLY A C 1
ATOM 664 O O . GLY A 1 89 ? -12.360 5.060 13.778 1.00 94.25 89 GLY A O 1
ATOM 665 N N . PHE A 1 90 ? -10.413 4.880 12.674 1.00 94.62 90 PHE A N 1
ATOM 666 C CA . PHE A 1 90 ? -10.472 3.425 12.553 1.00 94.62 90 PHE A CA 1
ATOM 667 C C . PHE A 1 90 ? -9.837 2.768 13.788 1.00 94.62 90 PHE A C 1
ATOM 669 O O . PHE A 1 90 ? -8.829 3.217 14.334 1.00 94.62 90 PHE A O 1
ATOM 676 N N . THR A 1 91 ? -10.442 1.679 14.235 1.00 92.94 91 THR A N 1
ATOM 677 C CA . THR A 1 91 ? -10.063 0.933 15.442 1.00 92.94 91 THR A CA 1
ATOM 678 C C . THR A 1 91 ? -9.025 -0.154 15.179 1.00 92.94 91 THR A C 1
ATOM 680 O O . THR A 1 91 ? -8.211 -0.440 16.051 1.00 92.94 91 THR A O 1
ATOM 683 N N . HIS A 1 92 ? -9.025 -0.740 13.982 1.00 92.94 92 HIS A N 1
ATOM 684 C CA . HIS A 1 92 ? -8.142 -1.835 13.595 1.00 92.94 92 HIS A CA 1
ATOM 685 C C . HIS A 1 92 ? -7.477 -1.536 12.252 1.00 92.94 92 HIS A C 1
ATOM 687 O O . HIS A 1 92 ? -8.132 -1.067 11.321 1.00 92.94 92 HIS A O 1
ATOM 693 N N . ALA A 1 93 ? -6.195 -1.876 12.138 1.00 93.31 93 ALA A N 1
ATOM 694 C CA . ALA A 1 93 ? -5.433 -1.804 10.898 1.00 93.31 93 ALA A CA 1
ATOM 695 C C . ALA A 1 93 ? -4.463 -2.989 10.8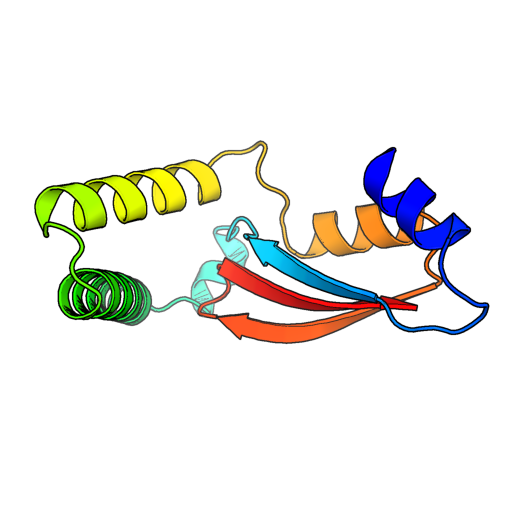23 1.00 93.31 93 ALA A C 1
ATOM 697 O O . ALA A 1 93 ? -3.555 -3.104 11.648 1.00 93.31 93 ALA A O 1
ATOM 698 N N . ALA A 1 94 ? -4.642 -3.867 9.838 1.00 93.06 94 ALA A N 1
ATOM 699 C CA . ALA A 1 94 ? -3.784 -5.034 9.650 1.00 93.06 94 ALA A CA 1
ATOM 700 C C . ALA A 1 94 ? -3.346 -5.167 8.185 1.00 93.06 94 ALA A C 1
ATOM 702 O O . ALA A 1 94 ? -4.186 -5.020 7.290 1.00 93.06 94 ALA A O 1
ATOM 703 N N . PRO A 1 95 ? -2.064 -5.461 7.910 1.00 91.25 95 PRO A N 1
ATOM 704 C CA . PRO A 1 95 ? -1.633 -5.801 6.564 1.00 91.25 95 PRO A CA 1
ATOM 705 C C . PRO A 1 95 ? -2.167 -7.189 6.178 1.00 91.25 95 PRO A C 1
ATOM 707 O O . PRO A 1 95 ? -2.057 -8.136 6.954 1.00 91.25 95 PRO A O 1
ATOM 710 N N . PHE A 1 96 ? -2.738 -7.320 4.980 1.00 90.69 96 PHE A N 1
ATOM 711 C CA . PHE A 1 96 ? -3.122 -8.615 4.394 1.00 90.69 96 PHE A CA 1
ATOM 712 C C . PHE A 1 96 ? -2.191 -9.044 3.258 1.00 90.69 96 PHE A C 1
ATOM 714 O O . PHE A 1 96 ? -2.142 -10.224 2.918 1.00 90.69 96 PHE A O 1
ATOM 721 N N . CYS A 1 97 ? -1.453 -8.104 2.664 1.00 87.69 97 CYS A N 1
ATOM 722 C CA . CYS A 1 97 ? -0.378 -8.409 1.734 1.00 87.69 97 CYS A CA 1
ATOM 723 C C . CYS A 1 97 ? 0.747 -7.384 1.855 1.00 87.69 97 CYS A C 1
ATOM 725 O O . CYS A 1 97 ? 0.517 -6.208 2.147 1.00 87.69 97 CYS A O 1
ATOM 727 N N . THR A 1 98 ? 1.967 -7.842 1.602 1.00 84.56 98 THR A N 1
ATOM 728 C CA . THR A 1 98 ? 3.129 -6.981 1.415 1.00 84.56 98 THR A CA 1
ATOM 729 C C . THR A 1 98 ? 3.843 -7.423 0.149 1.00 84.56 98 THR A C 1
ATOM 731 O O . THR A 1 98 ? 3.991 -8.617 -0.117 1.00 84.56 98 THR A O 1
ATOM 734 N N . ILE A 1 99 ? 4.263 -6.461 -0.662 1.00 80.44 99 ILE A N 1
ATOM 735 C CA . ILE A 1 99 ? 5.100 -6.714 -1.828 1.00 80.44 99 ILE A CA 1
ATOM 736 C C . ILE A 1 99 ? 6.463 -6.128 -1.516 1.00 80.44 99 ILE A C 1
ATOM 738 O O . ILE A 1 99 ? 6.633 -4.906 -1.477 1.00 80.44 99 ILE A O 1
ATOM 742 N N . LEU A 1 100 ? 7.405 -7.026 -1.223 1.00 74.88 100 LEU A N 1
ATOM 743 C CA . LEU A 1 100 ? 8.802 -6.701 -0.940 1.00 74.88 100 LEU A CA 1
ATOM 744 C C . LEU A 1 100 ? 8.957 -5.546 0.057 1.00 74.88 100 LEU A C 1
ATOM 746 O O . LEU A 1 100 ? 9.706 -4.609 -0.189 1.00 74.88 100 LEU A O 1
ATOM 750 N N . GLY A 1 101 ? 8.163 -5.553 1.132 1.00 74.50 101 GLY A N 1
ATOM 751 C CA . GLY A 1 101 ? 8.235 -4.537 2.190 1.00 74.50 101 GLY A CA 1
ATOM 752 C C . GLY A 1 101 ? 7.964 -3.092 1.746 1.00 74.50 101 GLY A C 1
ATOM 753 O O . GLY A 1 101 ? 8.179 -2.178 2.529 1.00 74.50 101 GLY A O 1
ATOM 754 N N . SER A 1 102 ? 7.485 -2.866 0.521 1.00 77.44 102 SER A N 1
ATOM 755 C CA . SER A 1 102 ? 7.435 -1.533 -0.092 1.00 77.44 102 SER A CA 1
ATOM 756 C C . SER A 1 102 ? 6.028 -1.145 -0.555 1.00 77.44 102 SER A C 1
ATOM 758 O O . SER A 1 102 ? 5.674 0.030 -0.559 1.00 77.44 102 SER A O 1
ATOM 760 N N . LEU A 1 103 ? 5.166 -2.119 -0.852 1.00 83.69 103 LEU A N 1
ATOM 761 C CA . LEU A 1 103 ? 3.735 -1.903 -1.065 1.00 83.69 103 LEU A CA 1
ATOM 762 C C . LEU A 1 103 ? 2.944 -2.750 -0.076 1.00 83.69 103 LEU A C 1
ATOM 764 O O . LEU A 1 103 ? 3.164 -3.956 0.010 1.00 83.69 103 LEU A O 1
ATOM 768 N N . TYR A 1 104 ? 2.028 -2.128 0.659 1.00 89.75 104 TYR A N 1
ATOM 769 C CA . TYR A 1 104 ? 1.199 -2.811 1.647 1.00 89.75 104 TYR A CA 1
ATOM 770 C C . TYR A 1 104 ? -0.265 -2.726 1.234 1.00 89.75 104 TYR A C 1
ATOM 772 O O . TYR A 1 104 ? -0.770 -1.647 0.914 1.00 89.75 104 TYR A O 1
ATOM 780 N N . GLY A 1 105 ? -0.940 -3.870 1.264 1.00 92.62 105 GLY A N 1
ATOM 781 C CA . GLY A 1 105 ? -2.391 -3.951 1.300 1.00 92.62 105 GLY A CA 1
ATOM 782 C C . GLY A 1 105 ? -2.851 -4.078 2.746 1.00 92.62 105 GLY A C 1
ATOM 783 O O . GLY A 1 105 ? -2.411 -4.977 3.462 1.00 92.62 105 GLY A O 1
ATOM 784 N N . TRP A 1 106 ? -3.754 -3.202 3.166 1.00 94.75 106 TRP A N 1
ATOM 785 C CA . TRP A 1 106 ? -4.303 -3.129 4.515 1.00 94.75 106 TRP A CA 1
ATOM 786 C C . TRP A 1 106 ? -5.795 -3.430 4.516 1.00 94.75 106 TRP A C 1
ATOM 788 O O . TRP A 1 106 ? -6.520 -2.995 3.619 1.00 94.75 106 TRP A O 1
ATOM 798 N N . VAL A 1 107 ? -6.257 -4.117 5.559 1.00 95.88 107 VAL A N 1
ATOM 799 C CA . VAL A 1 107 ? -7.668 -4.149 5.949 1.00 95.88 107 VAL A CA 1
ATOM 800 C C . VAL A 1 107 ? -7.827 -3.309 7.204 1.00 95.88 107 VAL A C 1
ATOM 802 O O . VAL A 1 107 ? -7.108 -3.492 8.190 1.00 95.88 107 VAL A O 1
ATOM 805 N N . VAL A 1 108 ? -8.774 -2.384 7.148 1.00 95.31 108 VAL A N 1
ATOM 806 C CA . VAL A 1 108 ? -8.974 -1.352 8.157 1.00 95.31 108 VAL A CA 1
ATOM 807 C C . VAL A 1 108 ? -10.441 -1.328 8.599 1.00 95.31 108 VAL A C 1
ATOM 809 O O . VAL A 1 108 ? -11.326 -1.482 7.756 1.00 95.31 108 VAL A O 1
ATOM 812 N N . ARG A 1 109 ? -10.714 -1.152 9.901 1.00 90.19 109 ARG A N 1
ATOM 813 C CA . ARG A 1 109 ? -12.075 -1.094 10.481 1.00 90.19 109 ARG A CA 1
ATOM 814 C C . ARG A 1 109 ? -12.193 -0.103 11.626 1.00 90.19 109 ARG A C 1
ATOM 816 O O . ARG A 1 109 ? -11.348 -0.169 12.539 1.00 90.19 109 ARG A O 1
#

Secondary structure (DSSP, 8-state):
-HHHHHHHHHSPTTPPEEEEEE----GGGGGG--HHHHHHHHHHHHHHHHHTT--HHHHHHHHHHHHHHHTSTTSPPHHHHHHHHHHTT-S-EEEEEEETTTEEEEEE-

Foldseek 3Di:
DVVLLVVVVPDDVPDKDKDKFFAADDPVNCVQADVVLVVVVLVVQLVVCVVVPDDSVRSVVVSVVVVVVSNDPPGHHPVRVVVVNVVSPWDDKDFPDDDRSTMTIIIID